Protein AF-A0A1V3K4S6-F1 (afdb_monomer)

Foldseek 3Di:
DPPPCPVVVVLCVQVVDPPQDPVNVVVSVVVVLVVLLVLLVVLLVQLVVLLVVLVVDDPVPDPDDPPDDHSVVSNVSSVVSNVVSVVSVVVSVVVVVVVVVVVVVVVPD

Mean predicted aligned error: 9.87 Å

Organism: NCBI:txid758

Sequence (109 aa):
MLKYNAIQCTLFEKVDRDDTSKESLETIRNESENLCESIEYGLFAIGKMMEDLGNLTDERKQNFSHNALDNATVRQLGGLICANAYLLNALRDSAGNAEFHLSNMKGGK

Radius of gyration: 20.58 Å; Cα contacts (8 Å, |Δi|>4): 62; chains: 1; bounding box: 48×34×56 Å

Secondary structure (DSSP, 8-state):
---TTHHHHHHHHHHS-TT--HHHHHHHHHHHHHHHHHHHHHHHHHHHHHHHHHHS--TTT----TTSPPHHHHHHHHHHHHHHHHHHHHHHHHHHHHHHHHHHHHS--

Nearest PDB structures (foldseek):
  7tap-assembly1_O  TM=7.110E-01  e=3.169E+00  Saccharomyces cerevisiae
  3zx6-assembly1_B  TM=5.520E-01  e=5.120E+00  Archaeoglobus fulgidus DSM 4304
  6s1k-assembly1_I  TM=3.818E-01  e=2.348E+00  Escherichia coli str. K-12 substr.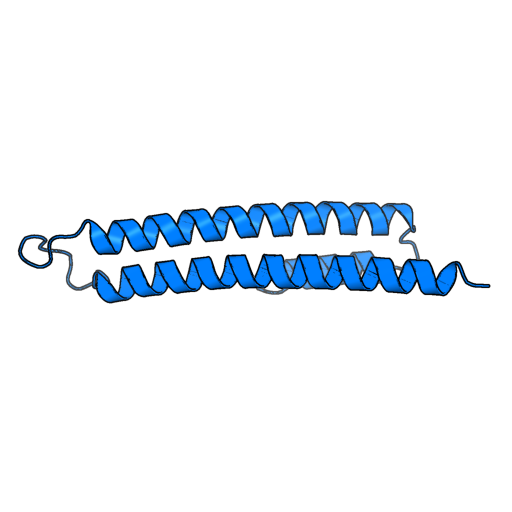 MG1655star

Structure (mmCIF, N/CA/C/O backbone):
data_AF-A0A1V3K4S6-F1
#
_entry.id   AF-A0A1V3K4S6-F1
#
loop_
_atom_site.group_PDB
_atom_site.id
_atom_site.type_symbol
_atom_site.label_atom_id
_atom_site.label_alt_id
_atom_site.label_comp_id
_atom_site.label_asym_id
_atom_site.label_entity_id
_atom_site.label_seq_id
_atom_site.pdbx_PDB_ins_code
_atom_site.Cartn_x
_atom_site.Cartn_y
_atom_site.Cartn_z
_atom_site.occupancy
_atom_site.B_iso_or_equiv
_atom_site.auth_seq_id
_atom_site.auth_comp_id
_atom_site.auth_asym_id
_atom_site.auth_atom_id
_atom_site.pdbx_PDB_model_num
ATOM 1 N N . MET A 1 1 ? -13.454 18.604 -8.716 1.00 44.09 1 MET A N 1
ATOM 2 C CA . MET A 1 1 ? -13.296 17.158 -8.459 1.00 44.09 1 MET A CA 1
ATOM 3 C C . MET A 1 1 ? -11.872 16.792 -8.840 1.00 44.09 1 MET A C 1
ATOM 5 O O . MET A 1 1 ? -11.506 17.041 -9.983 1.00 44.09 1 MET A O 1
ATOM 9 N N . LEU A 1 2 ? -11.043 16.33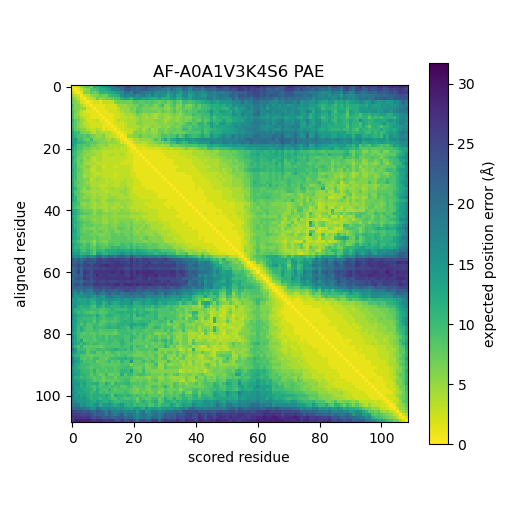1 -7.897 1.00 45.34 2 LEU A N 1
ATOM 10 C CA . LEU A 1 2 ? -9.699 15.842 -8.228 1.00 45.34 2 LEU A CA 1
ATOM 11 C C . LEU A 1 2 ? -9.861 14.686 -9.224 1.00 45.34 2 LEU A C 1
ATOM 13 O O . LEU A 1 2 ? -10.661 13.783 -8.988 1.00 45.34 2 LEU A O 1
ATOM 17 N N . LYS A 1 3 ? -9.166 14.734 -10.365 1.00 52.25 3 LYS A N 1
ATOM 18 C CA . LYS A 1 3 ? -9.089 13.583 -11.269 1.00 52.25 3 LYS A CA 1
ATOM 19 C C . LYS A 1 3 ? -8.298 12.513 -10.522 1.00 52.25 3 LYS A C 1
ATOM 21 O O . LYS A 1 3 ? -7.079 12.617 -10.435 1.00 52.25 3 LYS A O 1
ATOM 26 N N . TYR A 1 4 ? -8.993 11.533 -9.947 1.00 55.22 4 TYR A N 1
ATOM 27 C CA . TYR A 1 4 ? -8.406 10.448 -9.145 1.00 55.22 4 TYR A CA 1
ATOM 28 C C . TYR A 1 4 ? -7.292 9.678 -9.878 1.00 55.22 4 TYR A C 1
ATOM 30 O O . TYR A 1 4 ? -6.471 9.023 -9.253 1.00 55.22 4 TYR A O 1
ATOM 38 N N . ASN A 1 5 ? -7.228 9.818 -11.199 1.00 67.56 5 ASN A N 1
ATOM 39 C CA . ASN A 1 5 ? -6.260 9.225 -12.109 1.00 67.56 5 ASN A CA 1
ATOM 40 C C . ASN A 1 5 ? -5.243 10.221 -12.699 1.00 67.56 5 ASN A C 1
ATOM 42 O O . ASN A 1 5 ? -4.457 9.821 -13.545 1.00 67.56 5 ASN A O 1
ATOM 46 N N . ALA A 1 6 ? -5.208 11.497 -12.294 1.00 68.69 6 ALA A N 1
ATOM 47 C CA . ALA A 1 6 ? -4.279 12.477 -12.880 1.00 68.69 6 ALA A CA 1
ATOM 48 C C . ALA A 1 6 ? -2.809 12.073 -12.707 1.00 68.69 6 ALA A C 1
ATOM 50 O O . ALA A 1 6 ? -2.049 12.119 -13.666 1.00 68.69 6 ALA A O 1
ATOM 51 N N . ILE A 1 7 ? -2.435 11.616 -11.508 1.00 68.50 7 ILE A N 1
ATOM 52 C CA . ILE A 1 7 ? -1.079 11.128 -11.223 1.00 68.50 7 ILE A CA 1
ATOM 53 C C . ILE A 1 7 ? -0.766 9.903 -12.090 1.00 68.50 7 ILE A C 1
ATOM 55 O O . ILE A 1 7 ? 0.299 9.831 -12.691 1.00 68.50 7 ILE A O 1
ATOM 59 N N . GLN A 1 8 ? -1.722 8.979 -12.214 1.00 72.44 8 GLN A N 1
ATOM 60 C CA . GLN A 1 8 ? -1.583 7.781 -13.038 1.00 72.44 8 GLN A CA 1
ATOM 61 C C . GLN A 1 8 ? -1.406 8.124 -14.526 1.00 72.44 8 GLN A C 1
ATOM 63 O O . GLN A 1 8 ? -0.498 7.603 -15.164 1.00 72.44 8 GLN A O 1
ATOM 68 N N . CYS A 1 9 ? -2.231 9.021 -15.074 1.00 72.94 9 CYS A N 1
ATOM 69 C CA . CYS A 1 9 ? -2.126 9.469 -16.462 1.00 72.94 9 CYS A CA 1
ATOM 70 C C . CYS A 1 9 ? -0.781 10.152 -16.728 1.00 72.94 9 CYS A C 1
ATOM 72 O O . CYS A 1 9 ? -0.116 9.809 -17.696 1.00 72.94 9 CYS A O 1
ATOM 74 N N . THR A 1 10 ? -0.342 11.055 -15.847 1.00 76.06 10 THR A N 1
ATOM 75 C CA . THR A 1 10 ? 0.949 11.740 -15.999 1.00 76.06 10 THR A CA 1
ATOM 76 C C . THR A 1 10 ? 2.138 10.783 -15.878 1.00 76.06 10 THR A C 1
ATOM 78 O O . THR A 1 10 ? 3.126 10.953 -16.589 1.00 76.06 10 THR A O 1
ATOM 81 N N . LEU A 1 11 ? 2.061 9.768 -15.009 1.00 76.81 11 LEU A N 1
ATOM 82 C CA . LEU A 1 11 ? 3.099 8.739 -14.912 1.00 76.81 11 LEU A CA 1
ATOM 83 C C . LEU A 1 11 ? 3.158 7.882 -16.180 1.00 76.81 11 LEU A C 1
ATOM 85 O O . LEU A 1 11 ? 4.247 7.695 -16.713 1.00 76.81 11 LEU A O 1
ATOM 89 N N . PHE A 1 12 ? 2.016 7.427 -16.705 1.00 79.62 12 PHE A N 1
ATOM 90 C CA . PHE A 1 12 ? 1.987 6.657 -17.953 1.00 79.62 12 PHE A CA 1
ATOM 91 C C . PHE A 1 12 ? 2.476 7.468 -19.148 1.00 79.62 12 PHE A C 1
ATOM 93 O O . PHE A 1 12 ? 3.339 6.999 -19.876 1.00 79.62 12 PHE A O 1
ATOM 100 N N . GLU A 1 13 ? 2.039 8.720 -19.293 1.00 81.25 13 GLU A N 1
ATOM 101 C CA . GLU A 1 13 ? 2.537 9.619 -20.341 1.00 81.25 13 GLU A CA 1
ATOM 102 C C . GLU A 1 13 ? 4.059 9.807 -20.287 1.00 81.25 13 GLU A C 1
ATOM 104 O O . GLU A 1 13 ? 4.689 10.039 -21.313 1.00 81.25 13 GLU A O 1
ATOM 109 N N . LYS A 1 14 ? 4.667 9.732 -19.099 1.00 77.38 14 LYS A N 1
ATOM 110 C CA . LYS A 1 14 ? 6.114 9.899 -18.932 1.00 77.38 14 LYS A CA 1
ATOM 111 C C . LYS A 1 14 ? 6.889 8.593 -19.120 1.00 77.38 14 LYS A C 1
ATOM 113 O O . LYS A 1 14 ? 8.025 8.635 -19.579 1.00 77.38 14 LYS A O 1
ATOM 118 N N . VAL A 1 15 ? 6.293 7.452 -18.785 1.00 79.56 15 VAL A N 1
ATOM 119 C CA . VAL A 1 15 ? 6.897 6.124 -18.976 1.00 79.56 15 VAL A CA 1
ATOM 120 C C . VAL A 1 15 ? 6.794 5.663 -20.433 1.00 79.56 15 VAL A C 1
ATOM 122 O O . VAL A 1 15 ? 7.768 5.133 -20.955 1.0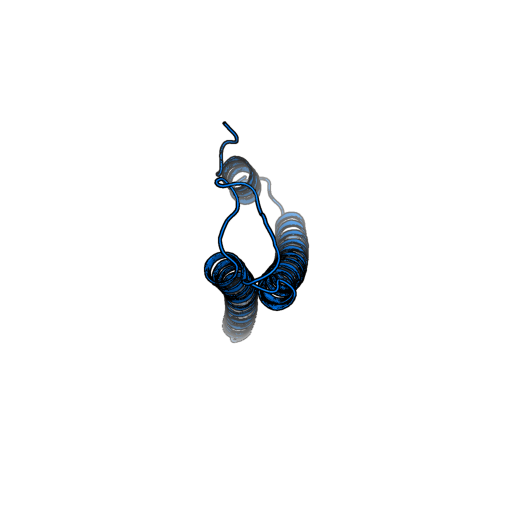0 79.56 15 VAL A O 1
ATOM 125 N N . ASP A 1 16 ? 5.671 5.928 -21.103 1.00 80.94 16 ASP A N 1
ATOM 126 C CA . ASP A 1 16 ? 5.380 5.467 -22.472 1.00 80.94 16 ASP A CA 1
ATOM 127 C C . ASP A 1 16 ? 5.973 6.370 -23.567 1.00 80.94 16 ASP A C 1
ATOM 129 O O . ASP A 1 16 ? 5.706 6.194 -24.755 1.00 80.94 16 ASP A O 1
ATOM 133 N N . ARG A 1 17 ? 6.762 7.373 -23.183 1.00 82.06 17 ARG A N 1
ATOM 134 C CA . ARG A 1 17 ? 7.397 8.291 -24.123 1.00 82.06 17 ARG A CA 1
ATOM 135 C C . ARG A 1 17 ? 8.615 7.653 -24.786 1.00 82.06 17 ARG A C 1
ATOM 137 O O . ARG A 1 17 ? 9.506 7.146 -24.109 1.00 82.06 17 ARG A O 1
ATOM 144 N N . ASP A 1 18 ? 8.684 7.765 -26.112 1.00 77.00 18 ASP A N 1
ATOM 145 C CA . ASP A 1 18 ? 9.774 7.212 -26.933 1.00 77.00 18 ASP A CA 1
ATOM 146 C C . ASP A 1 18 ? 11.169 7.758 -26.559 1.00 77.00 18 ASP A C 1
ATOM 148 O O . ASP A 1 18 ? 12.183 7.123 -26.848 1.00 77.00 18 ASP A O 1
ATOM 152 N N . ASP A 1 19 ? 11.240 8.932 -25.921 1.00 84.31 19 ASP A N 1
ATOM 153 C CA . ASP A 1 19 ? 12.479 9.573 -25.468 1.00 84.31 19 ASP A CA 1
ATOM 154 C C . ASP A 1 19 ? 12.860 9.254 -24.011 1.00 84.31 19 ASP A C 1
ATOM 156 O O . ASP A 1 19 ? 13.871 9.758 -23.512 1.00 84.31 19 ASP A O 1
ATOM 160 N N . THR A 1 20 ? 12.099 8.406 -23.316 1.00 84.25 20 THR A N 1
ATOM 161 C CA . THR A 1 20 ? 12.382 8.073 -21.919 1.00 84.25 20 THR A CA 1
ATOM 162 C C . THR A 1 20 ? 13.565 7.109 -21.816 1.00 84.25 20 THR A C 1
ATOM 164 O O . THR A 1 20 ? 13.521 5.955 -22.243 1.00 84.25 20 THR A O 1
ATOM 167 N N . SER A 1 21 ? 14.658 7.584 -21.214 1.00 88.12 21 SER A N 1
ATOM 168 C CA . SER A 1 21 ? 15.868 6.785 -21.027 1.00 88.12 21 SER A CA 1
ATOM 169 C C . SER A 1 21 ? 15.696 5.721 -19.940 1.00 88.12 21 SER A C 1
ATOM 171 O O . SER A 1 21 ? 14.907 5.875 -19.006 1.00 88.12 21 SER A O 1
ATOM 173 N N . LYS A 1 22 ? 16.515 4.664 -19.999 1.00 86.56 22 LYS A N 1
ATOM 174 C CA . LYS A 1 22 ? 16.586 3.643 -18.942 1.00 86.56 22 LYS A CA 1
ATOM 175 C C . LYS A 1 22 ? 16.836 4.257 -17.555 1.00 86.56 22 LYS A C 1
ATOM 177 O O . LYS A 1 22 ? 16.153 3.893 -16.609 1.00 86.56 22 LYS A O 1
ATOM 182 N N . GLU A 1 23 ? 17.765 5.205 -17.450 1.00 86.81 23 GLU A N 1
ATOM 183 C CA . GLU A 1 23 ? 18.079 5.916 -16.199 1.00 86.81 23 GLU A CA 1
ATOM 184 C C . GLU A 1 23 ? 16.876 6.722 -15.678 1.00 86.81 23 GLU A C 1
ATOM 186 O O . GLU A 1 23 ? 16.618 6.767 -14.475 1.00 86.81 23 GLU A O 1
ATOM 191 N N . SER A 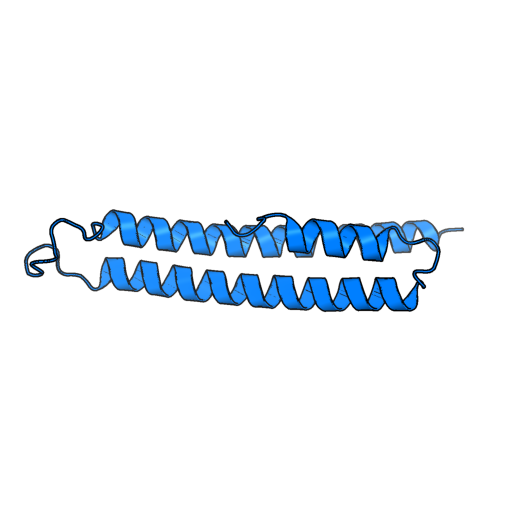1 24 ? 16.082 7.303 -16.584 1.00 82.19 24 SER A N 1
ATOM 192 C CA . SER A 1 24 ? 14.846 8.002 -16.217 1.00 82.19 24 SER A CA 1
ATOM 193 C C . SER A 1 24 ? 13.795 7.027 -15.685 1.00 82.19 24 SER A C 1
ATOM 195 O O . SER A 1 24 ? 13.144 7.323 -14.686 1.00 82.19 24 SER A O 1
ATOM 197 N N . LEU A 1 25 ? 13.655 5.848 -16.302 1.00 83.69 25 LEU A N 1
ATOM 198 C CA . LEU A 1 25 ? 12.758 4.791 -15.822 1.00 83.69 25 LEU A CA 1
ATOM 199 C C . LEU A 1 25 ? 13.194 4.235 -14.461 1.00 83.69 25 LEU A C 1
ATOM 201 O O . LEU A 1 25 ? 12.351 4.044 -13.590 1.00 83.69 25 LEU A O 1
ATOM 205 N N . GLU A 1 26 ? 14.495 4.015 -14.251 1.00 83.69 26 GLU A N 1
ATOM 206 C CA . GLU A 1 26 ? 15.045 3.586 -12.958 1.00 83.69 26 GLU A CA 1
ATOM 207 C C . GLU A 1 26 ? 14.798 4.639 -11.871 1.00 83.69 26 GLU A C 1
ATOM 209 O O . GLU A 1 26 ? 14.389 4.296 -10.763 1.00 83.69 26 GLU A O 1
ATOM 214 N N . THR A 1 27 ? 14.965 5.923 -12.199 1.00 83.19 27 THR A N 1
ATOM 215 C CA . THR A 1 27 ? 14.649 7.033 -11.287 1.00 83.19 27 THR A CA 1
ATOM 216 C C . THR A 1 27 ? 13.166 7.041 -10.916 1.00 83.19 27 THR A C 1
ATOM 218 O O . THR A 1 27 ? 12.832 7.058 -9.733 1.00 83.19 27 THR A O 1
ATOM 221 N N . ILE A 1 28 ? 12.273 6.954 -11.911 1.00 83.31 28 ILE A N 1
ATOM 222 C CA . ILE A 1 28 ? 10.818 6.906 -11.698 1.00 83.31 28 ILE A CA 1
ATOM 223 C C . ILE A 1 28 ? 10.435 5.704 -10.832 1.00 83.31 28 ILE A C 1
ATOM 225 O O . ILE A 1 28 ? 9.610 5.845 -9.928 1.00 83.31 28 ILE A O 1
ATOM 229 N N . ARG A 1 29 ? 11.032 4.532 -11.077 1.00 83.44 29 ARG A N 1
ATOM 230 C CA . ARG A 1 29 ? 10.805 3.337 -10.258 1.00 83.44 29 ARG A CA 1
ATOM 231 C C . ARG A 1 29 ? 11.216 3.582 -8.808 1.00 83.44 29 ARG A C 1
ATOM 233 O O . ARG A 1 29 ? 10.388 3.395 -7.924 1.00 83.44 29 ARG A O 1
ATOM 240 N N . ASN A 1 30 ? 12.444 4.040 -8.567 1.00 82.88 30 ASN A N 1
ATOM 241 C CA . ASN A 1 30 ? 12.957 4.254 -7.211 1.00 82.88 30 ASN A CA 1
ATOM 242 C C . ASN A 1 30 ? 12.126 5.305 -6.448 1.00 82.88 30 ASN A C 1
ATOM 244 O O . ASN A 1 30 ? 11.803 5.119 -5.276 1.00 82.88 30 ASN A O 1
ATOM 248 N N . GLU A 1 31 ? 11.739 6.406 -7.103 1.00 82.31 31 GLU A N 1
ATOM 249 C CA . GLU A 1 31 ? 10.845 7.406 -6.505 1.00 82.31 31 GLU A CA 1
ATOM 250 C C . GLU A 1 31 ? 9.461 6.824 -6.190 1.00 82.31 31 GLU A C 1
ATOM 252 O O . GLU A 1 31 ? 8.899 7.106 -5.130 1.00 82.31 31 GLU A O 1
ATOM 257 N N . SER A 1 32 ? 8.925 5.980 -7.077 1.00 82.44 32 SER A N 1
ATOM 258 C CA . SER A 1 32 ? 7.636 5.312 -6.870 1.00 82.44 32 SER A CA 1
ATOM 259 C C . SER A 1 32 ? 7.684 4.334 -5.694 1.00 82.44 32 SER A C 1
ATOM 261 O O . SER A 1 32 ? 6.764 4.322 -4.880 1.00 82.44 32 SER A O 1
ATOM 263 N N . GLU A 1 33 ? 8.762 3.562 -5.553 1.00 82.56 33 GLU A N 1
ATOM 264 C CA . GLU A 1 33 ? 8.968 2.648 -4.422 1.00 82.56 33 GLU A CA 1
ATOM 265 C C . GLU A 1 33 ? 9.045 3.402 -3.088 1.00 82.56 33 GLU A C 1
ATOM 267 O O . GLU A 1 33 ? 8.342 3.045 -2.139 1.00 82.56 33 GLU A O 1
ATOM 272 N N . ASN A 1 34 ? 9.817 4.493 -3.037 1.00 80.38 34 ASN A N 1
ATOM 273 C CA . ASN A 1 34 ? 9.921 5.352 -1.853 1.00 80.38 34 ASN A CA 1
ATOM 274 C C . ASN A 1 34 ? 8.572 5.990 -1.478 1.00 80.38 34 ASN A C 1
ATOM 276 O O . ASN A 1 34 ? 8.239 6.131 -0.295 1.00 80.38 34 ASN A O 1
ATOM 280 N N . LEU A 1 35 ? 7.775 6.382 -2.479 1.00 83.06 35 LEU A N 1
ATOM 281 C CA . LEU A 1 35 ? 6.435 6.919 -2.261 1.00 83.06 35 LEU A CA 1
ATOM 282 C C . LEU A 1 35 ? 5.486 5.846 -1.714 1.00 83.06 35 LEU A C 1
ATOM 284 O O . LEU A 1 35 ? 4.751 6.123 -0.766 1.00 83.06 35 LEU A O 1
ATOM 288 N N . CYS A 1 36 ? 5.511 4.632 -2.270 1.00 83.44 36 CYS A N 1
ATOM 289 C CA . CYS A 1 36 ? 4.719 3.508 -1.771 1.00 83.44 36 CYS A CA 1
ATOM 290 C C . CYS A 1 36 ? 5.046 3.193 -0.307 1.00 83.44 36 CYS A C 1
ATOM 292 O O . CYS A 1 36 ? 4.124 3.060 0.494 1.00 83.44 36 CYS A O 1
ATOM 294 N N . GLU A 1 37 ? 6.329 3.162 0.054 1.00 80.81 37 GLU A N 1
ATOM 295 C CA . GLU A 1 37 ? 6.771 2.974 1.440 1.00 80.81 37 GLU A CA 1
ATOM 296 C C . GLU A 1 37 ? 6.267 4.091 2.367 1.00 80.81 37 GLU A C 1
ATOM 298 O O . GLU A 1 37 ? 5.729 3.842 3.445 1.00 80.81 37 GLU A O 1
ATOM 303 N N . SER A 1 38 ? 6.374 5.346 1.927 1.00 81.62 38 SER A N 1
ATOM 304 C CA . SER A 1 38 ? 5.893 6.494 2.705 1.00 81.62 38 SER A CA 1
ATOM 305 C C . SER A 1 38 ? 4.374 6.448 2.925 1.00 81.62 38 SER A C 1
ATOM 307 O O . SER A 1 38 ? 3.888 6.777 4.010 1.00 81.62 38 SER A O 1
ATOM 309 N N . ILE A 1 39 ? 3.614 6.024 1.908 1.00 82.00 39 ILE A N 1
ATOM 310 C CA . ILE A 1 39 ? 2.158 5.845 1.991 1.00 82.00 39 ILE A CA 1
ATOM 311 C C . ILE A 1 39 ? 1.811 4.699 2.941 1.00 82.00 39 ILE A C 1
ATOM 313 O O . ILE A 1 39 ? 0.910 4.857 3.762 1.00 82.00 39 ILE A O 1
ATOM 317 N N . GLU A 1 40 ? 2.520 3.574 2.863 1.00 81.44 40 GLU A N 1
ATOM 318 C CA . GLU A 1 40 ? 2.341 2.438 3.767 1.00 81.44 40 GLU A CA 1
ATOM 319 C C . GLU A 1 40 ? 2.495 2.864 5.233 1.00 81.44 40 GLU A C 1
ATOM 321 O O . GLU A 1 40 ? 1.572 2.662 6.028 1.00 81.44 40 GLU A O 1
ATOM 326 N N . TYR A 1 41 ? 3.608 3.518 5.584 1.00 79.88 41 TYR A N 1
ATOM 327 C CA . TYR A 1 41 ? 3.829 3.995 6.951 1.00 79.88 41 TYR A CA 1
ATOM 328 C C . TYR A 1 41 ? 2.750 4.984 7.399 1.00 79.88 41 TYR A C 1
ATOM 330 O O . TYR A 1 41 ? 2.253 4.894 8.525 1.00 79.88 41 TYR A O 1
ATOM 338 N N . GLY A 1 42 ? 2.361 5.913 6.520 1.00 81.25 42 GLY A N 1
ATOM 339 C CA . GLY A 1 42 ? 1.305 6.883 6.803 1.00 81.25 42 GLY A CA 1
ATOM 340 C C . GLY A 1 42 ? -0.044 6.216 7.075 1.00 81.25 42 GLY A C 1
ATOM 341 O O . GLY A 1 42 ? -0.716 6.556 8.049 1.00 81.25 42 GLY A O 1
ATOM 342 N N . LEU A 1 43 ? -0.425 5.232 6.258 1.00 83.88 43 LEU A N 1
ATOM 343 C CA . LEU A 1 43 ? -1.650 4.458 6.447 1.00 83.88 43 LEU A CA 1
ATOM 344 C C . LEU A 1 43 ? -1.601 3.667 7.754 1.00 83.88 43 LEU A C 1
ATOM 346 O O . LEU A 1 43 ? -2.545 3.737 8.534 1.00 83.88 43 LEU A O 1
ATOM 350 N N . PHE A 1 44 ? -0.499 2.980 8.049 1.00 82.44 44 PHE A N 1
ATOM 351 C CA . PHE A 1 44 ? -0.373 2.235 9.300 1.00 82.44 44 PHE A CA 1
ATOM 352 C C . PHE A 1 44 ? -0.516 3.148 10.529 1.00 82.44 44 PHE A C 1
ATOM 354 O O . PHE A 1 44 ? -1.277 2.845 11.450 1.00 82.44 44 PHE A O 1
ATOM 361 N N . ALA A 1 45 ? 0.145 4.310 10.521 1.00 84.56 45 ALA A N 1
ATOM 362 C CA . ALA A 1 45 ? 0.045 5.286 11.601 1.00 84.56 45 ALA A CA 1
ATOM 363 C C . ALA A 1 45 ? -1.384 5.834 11.762 1.00 84.56 45 ALA A C 1
ATOM 365 O O . ALA A 1 45 ? -1.901 5.883 12.878 1.00 84.56 45 ALA A O 1
ATOM 366 N N . ILE A 1 46 ? -2.048 6.213 10.662 1.00 87.06 46 ILE A N 1
ATOM 367 C CA . ILE A 1 46 ? -3.438 6.698 10.690 1.00 87.06 46 ILE A CA 1
ATOM 368 C C . ILE A 1 46 ? -4.381 5.607 11.187 1.00 87.06 46 ILE A C 1
ATOM 370 O O . ILE A 1 46 ? -5.219 5.869 12.049 1.00 87.06 46 ILE A O 1
ATOM 374 N N . GLY A 1 47 ? -4.230 4.386 10.677 1.00 82.06 47 GLY A N 1
ATOM 375 C CA . GLY A 1 47 ? -5.047 3.252 11.078 1.00 82.06 47 GLY A CA 1
ATOM 376 C C . GLY A 1 47 ? -4.929 2.975 12.574 1.00 82.06 47 GLY A C 1
ATOM 377 O O . GLY A 1 47 ? -5.947 2.832 13.252 1.00 82.06 47 GLY A O 1
ATOM 378 N N . LYS A 1 48 ? -3.707 3.028 13.118 1.00 80.44 48 LYS A N 1
ATOM 379 C CA . LYS A 1 48 ? -3.470 2.869 14.554 1.00 80.44 48 LYS A CA 1
ATOM 380 C C . LYS A 1 48 ? -4.070 4.005 15.382 1.00 80.44 48 LYS A C 1
ATOM 382 O O . LYS A 1 48 ? -4.748 3.736 16.366 1.00 80.44 48 LYS A O 1
ATOM 387 N N . MET A 1 49 ? -3.903 5.258 14.953 1.00 85.56 49 MET A N 1
ATOM 388 C CA . MET A 1 49 ? -4.516 6.409 15.628 1.00 85.56 49 MET A CA 1
ATOM 389 C C . MET A 1 49 ? -6.046 6.313 15.659 1.00 85.56 49 MET A C 1
ATOM 391 O O . MET A 1 49 ? -6.659 6.638 16.673 1.00 85.56 49 MET A O 1
ATOM 395 N N . MET A 1 50 ? -6.671 5.858 14.569 1.00 81.44 50 MET A N 1
ATOM 396 C CA . MET A 1 50 ? -8.120 5.646 14.524 1.00 81.44 50 MET A CA 1
ATOM 397 C C . MET A 1 50 ? -8.555 4.478 15.413 1.00 81.44 50 MET A C 1
ATOM 399 O O . MET A 1 50 ? -9.549 4.595 16.125 1.00 81.44 50 MET A O 1
ATOM 403 N N . GLU A 1 51 ? -7.808 3.374 15.431 1.00 75.88 51 GLU A N 1
ATOM 404 C CA . GLU A 1 51 ? -8.072 2.258 16.345 1.00 75.88 51 GLU A CA 1
ATOM 405 C C . GLU A 1 51 ? -8.007 2.706 17.813 1.00 75.88 51 GLU A C 1
ATOM 407 O O . GLU A 1 51 ? -8.934 2.449 18.584 1.00 75.88 51 GLU A O 1
ATOM 412 N N . ASP A 1 52 ? -6.951 3.428 18.186 1.00 80.75 52 ASP A N 1
ATOM 413 C CA . ASP A 1 52 ? -6.753 3.939 19.541 1.00 80.75 52 ASP A CA 1
ATOM 414 C C . ASP A 1 52 ? -7.841 4.959 19.916 1.00 80.75 52 ASP A C 1
ATOM 416 O O . ASP A 1 52 ? -8.381 4.902 21.021 1.00 80.75 52 ASP A O 1
ATOM 420 N N . LEU A 1 53 ? -8.251 5.830 18.986 1.00 81.38 53 LEU A N 1
ATOM 421 C CA . LEU A 1 53 ? -9.376 6.749 19.184 1.00 81.38 53 LEU A CA 1
ATOM 422 C C . LEU A 1 53 ? -10.694 6.003 19.456 1.00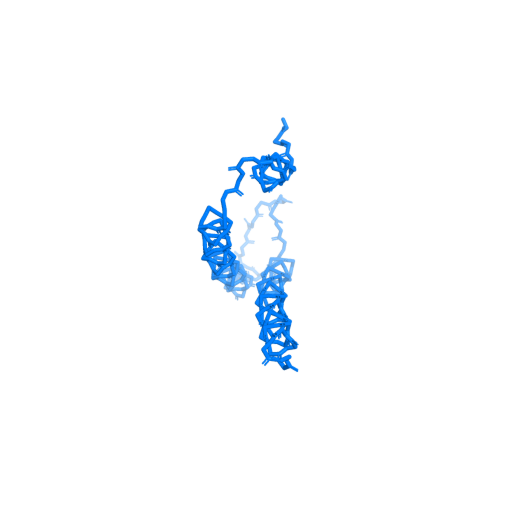 81.38 53 LEU A C 1
ATOM 424 O O . LEU A 1 53 ? -11.449 6.394 20.347 1.00 81.38 53 LEU A O 1
ATOM 428 N N . GLY A 1 54 ? -10.959 4.911 18.734 1.00 71.19 54 GLY A N 1
ATOM 429 C CA . GLY A 1 54 ? -12.120 4.050 18.979 1.00 71.19 54 GLY A CA 1
ATOM 430 C C . GLY A 1 54 ? -12.064 3.308 20.322 1.00 71.19 54 GLY A C 1
ATOM 431 O O . GLY A 1 54 ? -13.102 2.940 20.859 1.00 71.19 54 GLY A O 1
ATOM 432 N N . ASN A 1 55 ? -10.874 3.105 20.895 1.00 70.06 55 ASN A N 1
ATOM 433 C CA . ASN A 1 55 ? -10.698 2.425 22.184 1.00 70.06 55 ASN A CA 1
ATOM 434 C C . ASN A 1 55 ? -10.689 3.383 23.393 1.00 70.06 55 ASN A C 1
ATOM 436 O O . ASN A 1 55 ? -11.023 2.972 24.503 1.00 70.06 55 ASN A O 1
ATOM 440 N N . LEU A 1 56 ? -10.295 4.649 23.207 1.00 69.75 56 LEU A N 1
ATOM 441 C CA . LEU A 1 56 ? -10.177 5.659 24.275 1.00 69.75 56 LEU A CA 1
ATOM 442 C C . LEU A 1 56 ? -11.514 6.302 24.684 1.00 69.75 56 LEU A C 1
ATOM 444 O O . LEU A 1 56 ? -11.570 7.110 25.614 1.00 69.75 56 LEU A O 1
ATOM 448 N N . THR A 1 57 ? -12.592 5.976 23.987 1.00 62.06 57 THR A N 1
ATOM 449 C CA . THR A 1 57 ? -13.878 6.661 24.072 1.00 62.06 57 THR A CA 1
ATOM 450 C C . THR A 1 57 ? -14.860 5.843 24.929 1.00 62.06 57 THR A C 1
ATOM 452 O O . THR A 1 57 ? -15.411 4.831 24.508 1.00 62.06 57 THR A O 1
ATOM 455 N N . ASP A 1 58 ? -15.066 6.273 26.183 1.00 60.31 58 ASP A N 1
ATOM 456 C CA . ASP A 1 58 ? -16.048 5.690 27.118 1.00 60.31 58 ASP A CA 1
ATOM 457 C C . ASP A 1 58 ? -17.474 5.925 26.581 1.00 60.31 58 ASP A C 1
ATOM 459 O O . ASP A 1 58 ? -18.009 7.036 26.678 1.00 60.31 58 ASP A O 1
ATOM 463 N N . GLU A 1 59 ? -18.085 4.875 26.015 1.00 58.09 59 GLU A N 1
ATOM 464 C CA . GLU A 1 59 ? -19.425 4.878 25.393 1.00 58.09 59 GLU A CA 1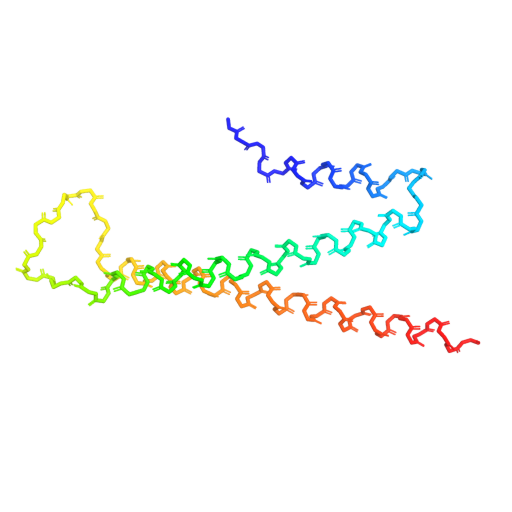
ATOM 465 C C . GLU A 1 59 ? -20.523 5.452 26.304 1.00 58.09 59 GLU A C 1
ATOM 467 O O . GLU A 1 59 ? -21.567 5.891 25.826 1.00 58.09 59 GLU A O 1
ATOM 472 N N . ARG A 1 60 ? -20.306 5.478 27.627 1.00 58.06 60 ARG A N 1
ATOM 473 C CA . ARG A 1 60 ? -21.291 5.963 28.605 1.00 58.06 60 ARG A CA 1
ATOM 474 C C . ARG A 1 60 ? -21.162 7.450 28.940 1.00 58.06 60 ARG A C 1
ATOM 476 O O . ARG A 1 60 ? -22.048 7.976 29.611 1.00 58.06 60 ARG A O 1
ATOM 483 N N . LYS A 1 61 ? -20.069 8.121 28.554 1.00 55.09 61 LYS A N 1
ATOM 484 C CA . LYS A 1 61 ? -19.736 9.476 29.048 1.00 55.09 61 LYS A CA 1
ATOM 485 C C . LYS A 1 61 ? -19.568 10.547 27.983 1.00 55.09 61 LYS A C 1
ATOM 487 O O . LYS A 1 61 ? -19.494 11.721 28.343 1.00 55.09 61 LYS A O 1
ATOM 492 N N . GLN A 1 62 ? -19.491 10.194 26.705 1.00 56.25 62 GLN A N 1
ATOM 493 C CA . GLN A 1 62 ? -19.234 11.186 25.666 1.00 56.25 62 GLN A CA 1
ATOM 494 C C . GLN A 1 62 ? -20.501 11.512 24.874 1.00 56.25 62 GLN A C 1
ATOM 496 O O . GLN A 1 62 ? -20.968 10.737 24.048 1.00 56.25 62 GLN A O 1
ATOM 501 N N . ASN A 1 63 ? -21.041 12.708 25.137 1.00 56.62 63 ASN A N 1
ATOM 502 C CA . ASN A 1 63 ? -22.059 13.370 24.318 1.00 56.62 63 ASN A CA 1
ATOM 503 C C . ASN A 1 63 ? -21.417 13.863 23.015 1.00 56.62 63 ASN A C 1
ATOM 505 O O . ASN A 1 63 ? -21.207 15.062 22.814 1.00 56.62 63 ASN A O 1
ATOM 509 N N . PHE A 1 64 ? -21.050 12.937 22.137 1.00 59.31 64 PHE A N 1
ATOM 510 C CA . PHE A 1 64 ? -20.667 13.320 20.791 1.00 59.31 64 PHE A CA 1
ATOM 511 C C . PHE A 1 64 ? -21.872 13.881 20.031 1.00 59.31 64 PHE A C 1
ATOM 513 O O . PHE A 1 64 ? -23.028 13.557 20.305 1.00 59.31 64 PHE A O 1
ATOM 520 N N . SER A 1 65 ? -21.589 14.757 19.067 1.00 59.53 65 SER A N 1
ATOM 521 C CA . SER A 1 65 ? -22.571 15.191 18.075 1.00 59.53 65 SER A CA 1
ATOM 522 C C . SER A 1 65 ? -23.268 13.973 17.455 1.00 59.53 65 SER A C 1
ATOM 524 O O . SER A 1 65 ? -22.617 12.969 17.185 1.00 59.53 65 SER A O 1
ATOM 526 N N . HIS A 1 66 ? -24.559 14.085 17.137 1.00 63.03 66 HIS A N 1
ATOM 527 C CA . HIS A 1 66 ? -25.321 13.076 16.383 1.00 63.03 66 HIS A CA 1
ATOM 528 C C . HIS A 1 66 ? -24.741 12.792 14.983 1.00 63.03 66 HIS A C 1
ATOM 530 O O . HIS A 1 66 ? -25.164 11.851 14.322 1.00 63.03 66 HIS A O 1
ATOM 536 N N . ASN A 1 67 ? -23.766 13.596 14.544 1.00 65.81 67 ASN A N 1
ATOM 537 C CA . ASN A 1 67 ? -23.032 13.423 13.293 1.00 65.81 67 ASN A CA 1
ATOM 538 C C . ASN A 1 67 ? -21.681 12.699 13.467 1.00 65.81 67 ASN A C 1
ATOM 540 O O . ASN A 1 67 ? -20.964 12.528 12.483 1.00 65.81 67 ASN A O 1
ATOM 544 N N . ALA A 1 68 ? -21.281 12.338 14.691 1.00 68.19 68 ALA A N 1
ATOM 545 C CA . ALA A 1 68 ? -20.044 11.599 14.934 1.00 68.19 68 ALA A CA 1
ATOM 546 C C . ALA A 1 68 ? -20.238 10.102 14.655 1.00 68.19 68 ALA A C 1
ATOM 548 O O . ALA A 1 68 ? -21.285 9.536 14.967 1.00 68.19 68 ALA A O 1
ATOM 549 N N . LEU A 1 69 ? -19.213 9.464 14.085 1.00 74.44 69 LEU A N 1
ATOM 550 C CA . LEU A 1 69 ? -19.175 8.010 13.936 1.00 74.44 69 LEU A CA 1
ATOM 551 C C . LEU A 1 69 ? -19.042 7.350 15.310 1.00 74.44 69 LEU A C 1
ATOM 553 O O . LEU A 1 69 ? -18.334 7.864 16.176 1.00 74.44 69 LEU A O 1
ATOM 557 N N . ASP A 1 70 ? -19.696 6.203 15.491 1.00 78.81 70 ASP A N 1
ATOM 558 C CA . ASP A 1 70 ? -19.548 5.418 16.711 1.00 78.81 70 ASP A CA 1
ATOM 559 C C . ASP A 1 70 ? -18.149 4.787 16.811 1.00 78.81 70 ASP A C 1
ATOM 561 O O . ASP A 1 70 ? -17.436 4.589 15.821 1.00 78.81 70 ASP A O 1
ATOM 565 N N . ASN A 1 71 ? -17.764 4.443 18.035 1.00 74.88 71 ASN A N 1
ATOM 566 C CA . ASN A 1 71 ? -16.425 3.965 18.362 1.00 74.88 71 ASN A CA 1
ATOM 567 C C . ASN A 1 71 ? -16.070 2.646 17.661 1.00 74.88 71 ASN A C 1
ATOM 569 O O . ASN A 1 71 ? -14.922 2.449 17.253 1.00 74.88 71 ASN A O 1
ATOM 573 N N . ALA A 1 72 ? -17.048 1.752 17.473 1.00 78.38 72 ALA A N 1
ATOM 574 C CA . ALA A 1 72 ? -16.831 0.495 16.768 1.00 78.38 72 ALA A CA 1
ATOM 575 C C . ALA A 1 72 ? -16.548 0.749 15.281 1.00 78.38 72 ALA A C 1
ATOM 577 O O . ALA A 1 72 ? -15.615 0.158 14.731 1.00 78.38 72 ALA A O 1
ATOM 578 N N . THR A 1 73 ? -17.282 1.674 14.661 1.00 81.62 73 THR A N 1
ATOM 579 C CA . THR A 1 73 ? -17.052 2.123 13.284 1.00 81.62 73 THR A CA 1
ATOM 580 C C . THR A 1 73 ? -15.679 2.785 13.134 1.00 81.62 73 THR A C 1
ATOM 582 O O . THR A 1 73 ? -14.936 2.454 12.210 1.00 81.62 73 THR A O 1
ATOM 585 N N . VAL A 1 74 ? -15.281 3.663 14.062 1.00 81.19 74 VAL A N 1
ATOM 586 C CA . VAL A 1 74 ? -13.951 4.306 14.046 1.00 81.19 74 VAL A CA 1
ATOM 587 C C . VAL A 1 74 ? -12.826 3.268 14.169 1.00 81.19 74 VAL A C 1
ATOM 589 O O . VAL A 1 74 ? -11.857 3.318 13.407 1.00 81.19 74 VAL A O 1
ATOM 592 N N . ARG A 1 75 ? -12.983 2.265 15.044 1.00 76.19 75 ARG A N 1
ATOM 593 C CA . ARG A 1 75 ? -12.024 1.160 15.189 1.00 76.19 75 ARG A CA 1
ATOM 594 C C . ARG A 1 75 ? -11.921 0.306 13.923 1.00 76.19 75 ARG A C 1
ATOM 596 O O . ARG A 1 75 ? -10.822 -0.052 13.505 1.00 76.19 75 ARG A O 1
ATOM 603 N N . GLN A 1 76 ? -13.056 -0.016 13.302 1.00 79.38 76 GLN A N 1
ATOM 604 C CA . GLN A 1 76 ? -13.095 -0.769 12.045 1.00 79.38 76 GLN A CA 1
ATOM 605 C C . GLN A 1 76 ? -12.416 -0.006 10.903 1.00 79.38 76 GLN A C 1
ATOM 607 O O . GLN A 1 76 ? -11.648 -0.605 10.153 1.00 79.38 76 GLN A O 1
ATOM 612 N N . LEU A 1 77 ? -12.639 1.309 10.802 1.00 82.81 77 LEU A N 1
ATOM 613 C CA . LEU A 1 77 ? -11.933 2.160 9.843 1.00 82.81 77 LEU A CA 1
ATOM 614 C C . LEU A 1 77 ? -10.420 2.123 10.076 1.00 82.81 77 LEU A C 1
ATOM 616 O O . LEU A 1 77 ? -9.672 1.939 9.119 1.00 82.81 77 LEU A O 1
ATOM 620 N N . GLY A 1 78 ? -9.971 2.206 11.332 1.00 77.06 78 GLY A N 1
ATOM 621 C CA . GLY A 1 78 ? -8.556 2.052 11.674 1.00 77.06 78 GLY A CA 1
ATOM 622 C C . GLY A 1 78 ? -7.963 0.727 11.184 1.00 77.06 78 GLY A C 1
ATOM 623 O O . GLY A 1 78 ? -6.944 0.713 10.492 1.00 77.06 78 GLY A O 1
ATOM 624 N N . GLY A 1 79 ? -8.660 -0.384 11.442 1.00 78.81 79 GLY A N 1
ATOM 625 C CA . GLY A 1 79 ? -8.265 -1.711 10.963 1.00 78.81 79 GLY A CA 1
ATOM 626 C C . GLY A 1 79 ? -8.198 -1.824 9.434 1.00 78.81 79 GLY A C 1
ATOM 627 O O . GLY A 1 79 ? -7.246 -2.396 8.905 1.00 78.81 79 GLY A O 1
ATOM 628 N N . LEU A 1 80 ? -9.164 -1.245 8.712 1.00 84.00 80 LEU A N 1
ATOM 629 C CA . LEU A 1 80 ? -9.181 -1.232 7.243 1.00 84.00 80 LEU A CA 1
ATOM 630 C C . LEU A 1 80 ? -8.013 -0.431 6.653 1.00 84.00 80 LEU A C 1
ATOM 632 O O . LEU A 1 80 ? -7.412 -0.850 5.665 1.00 84.00 80 LEU A O 1
ATOM 636 N N . ILE A 1 81 ? -7.661 0.702 7.262 1.00 84.81 81 ILE A N 1
ATOM 637 C CA . ILE A 1 81 ? -6.522 1.513 6.821 1.00 84.81 81 ILE A CA 1
ATOM 638 C C . ILE A 1 81 ? -5.208 0.741 7.033 1.00 84.81 81 ILE A C 1
ATOM 640 O O . ILE A 1 81 ? -4.387 0.683 6.117 1.00 84.81 81 ILE A O 1
ATOM 644 N N . CYS A 1 82 ? -5.035 0.073 8.179 1.00 76.62 82 CYS A N 1
ATOM 645 C CA . CYS A 1 82 ? -3.885 -0.808 8.410 1.00 76.62 82 CYS A CA 1
ATOM 646 C C . CYS A 1 82 ? -3.828 -1.966 7.401 1.00 76.62 82 CYS A C 1
ATOM 648 O O . CYS A 1 82 ? -2.758 -2.283 6.887 1.00 76.62 82 CYS A O 1
ATOM 650 N N . ALA A 1 83 ? -4.968 -2.585 7.073 1.00 79.19 83 ALA A N 1
ATOM 651 C CA . ALA A 1 83 ? -5.030 -3.653 6.075 1.00 79.19 83 ALA A CA 1
ATOM 652 C C . ALA A 1 83 ? -4.575 -3.178 4.684 1.00 79.19 83 ALA A C 1
ATOM 654 O O . ALA A 1 83 ? -3.860 -3.902 3.991 1.00 79.19 83 ALA A O 1
ATOM 655 N N . ASN A 1 84 ? -4.921 -1.946 4.298 1.00 80.38 84 ASN A N 1
ATOM 656 C CA . ASN A 1 84 ? -4.436 -1.350 3.053 1.00 80.38 84 ASN A CA 1
ATOM 657 C C . ASN A 1 84 ? -2.916 -1.128 3.067 1.00 80.38 84 ASN A C 1
ATOM 659 O O . ASN A 1 84 ? -2.276 -1.347 2.042 1.00 80.38 84 ASN A O 1
ATOM 663 N N . ALA A 1 85 ? -2.331 -0.747 4.209 1.00 78.62 85 ALA A N 1
ATOM 664 C CA . ALA A 1 85 ? -0.876 -0.654 4.351 1.00 78.62 85 ALA A CA 1
ATOM 665 C C . ALA A 1 85 ? -0.207 -2.023 4.124 1.00 78.62 85 ALA A C 1
ATOM 667 O O . ALA A 1 85 ? 0.673 -2.151 3.276 1.00 78.62 85 ALA A O 1
ATOM 668 N N . TYR A 1 86 ? -0.699 -3.075 4.788 1.00 77.50 86 TYR A N 1
ATOM 669 C CA . TYR A 1 86 ? -0.180 -4.434 4.597 1.00 77.50 86 TYR A CA 1
ATOM 670 C C . TYR A 1 86 ? -0.302 -4.925 3.150 1.00 77.50 86 TYR A C 1
ATOM 672 O O . TYR A 1 86 ? 0.618 -5.564 2.639 1.00 77.50 86 TYR A O 1
ATOM 680 N N . LEU A 1 87 ? -1.418 -4.623 2.479 1.00 80.56 87 LEU A N 1
ATOM 681 C CA . LEU A 1 87 ? -1.609 -4.968 1.071 1.00 80.56 87 LEU A CA 1
ATOM 682 C C . LEU A 1 87 ? -0.585 -4.260 0.173 1.00 80.56 87 LEU A C 1
ATOM 684 O O . LEU A 1 87 ? -0.024 -4.897 -0.716 1.00 80.56 87 LEU A O 1
ATOM 688 N N . LEU A 1 88 ? -0.320 -2.970 0.408 1.00 85.12 88 LEU A N 1
ATOM 689 C CA . LEU A 1 88 ? 0.693 -2.222 -0.341 1.00 85.12 88 LEU A CA 1
ATOM 690 C C . LEU A 1 88 ? 2.088 -2.828 -0.166 1.00 85.12 88 LEU A C 1
ATOM 692 O O . LEU A 1 88 ? 2.773 -3.038 -1.168 1.00 85.12 88 LEU A O 1
ATOM 696 N N . ASN A 1 89 ? 2.475 -3.188 1.062 1.00 78.62 89 ASN A N 1
ATOM 697 C CA . ASN A 1 89 ? 3.761 -3.845 1.295 1.00 78.62 89 ASN A CA 1
ATOM 698 C C . ASN A 1 89 ? 3.856 -5.190 0.564 1.00 78.62 89 ASN A C 1
ATOM 700 O O . ASN A 1 89 ? 4.836 -5.459 -0.123 1.00 78.62 89 ASN A O 1
ATOM 704 N N . ALA A 1 90 ? 2.811 -6.020 0.648 1.00 78.62 90 ALA A N 1
ATOM 705 C CA . ALA A 1 90 ? 2.788 -7.320 -0.022 1.00 78.62 90 ALA A CA 1
ATOM 706 C C . ALA A 1 90 ? 2.910 -7.194 -1.553 1.00 78.62 90 ALA A C 1
ATOM 708 O O . ALA A 1 90 ? 3.577 -8.006 -2.197 1.00 78.62 90 ALA A O 1
ATOM 709 N N . LEU A 1 91 ? 2.290 -6.167 -2.145 1.00 81.75 91 LEU A N 1
ATOM 710 C CA . LEU A 1 91 ? 2.430 -5.868 -3.571 1.00 81.75 91 LEU A CA 1
ATOM 711 C C . LEU A 1 91 ? 3.857 -5.422 -3.921 1.00 81.75 91 LEU A C 1
ATOM 713 O O . LEU A 1 91 ? 4.389 -5.877 -4.935 1.00 81.75 91 LEU A O 1
ATOM 717 N N . ARG A 1 92 ? 4.490 -4.593 -3.079 1.00 83.88 92 ARG A N 1
ATOM 718 C CA . ARG A 1 92 ? 5.895 -4.179 -3.238 1.00 83.88 92 ARG A CA 1
ATOM 719 C C . ARG A 1 92 ? 6.841 -5.381 -3.184 1.00 83.88 92 ARG A C 1
ATOM 721 O O . ARG A 1 92 ? 7.635 -5.566 -4.104 1.00 83.88 92 ARG A O 1
ATOM 728 N N . ASP A 1 93 ? 6.697 -6.240 -2.177 1.00 81.00 93 ASP A N 1
ATOM 729 C CA . ASP A 1 93 ? 7.511 -7.453 -2.017 1.00 81.00 93 ASP A CA 1
ATOM 730 C C . ASP A 1 93 ? 7.342 -8.404 -3.212 1.00 81.00 93 ASP A C 1
ATOM 732 O O . ASP A 1 93 ? 8.311 -8.953 -3.745 1.00 81.00 93 ASP A O 1
ATOM 736 N N . SER A 1 94 ? 6.103 -8.574 -3.686 1.00 80.50 94 SER A N 1
ATOM 737 C CA . SER A 1 94 ? 5.817 -9.387 -4.868 1.00 80.50 94 SER A CA 1
ATOM 738 C C . SER A 1 94 ? 6.445 -8.810 -6.141 1.00 80.50 94 SER A C 1
ATOM 740 O O . SER A 1 94 ? 6.928 -9.581 -6.973 1.00 80.50 94 SER A O 1
ATOM 742 N N . ALA A 1 95 ? 6.437 -7.485 -6.316 1.00 81.88 95 ALA A N 1
ATOM 743 C CA . ALA A 1 95 ? 7.052 -6.824 -7.465 1.00 81.88 95 ALA A CA 1
ATOM 744 C C . ALA A 1 95 ? 8.581 -6.980 -7.452 1.00 81.88 95 ALA A C 1
ATOM 746 O O . ALA A 1 95 ? 9.160 -7.380 -8.464 1.00 81.88 95 ALA A O 1
ATOM 747 N N . GLY A 1 96 ? 9.217 -6.775 -6.293 1.00 81.75 96 GLY A N 1
ATOM 748 C CA . GLY A 1 96 ? 10.656 -6.994 -6.120 1.00 81.75 96 GLY A CA 1
ATOM 749 C C . GLY A 1 96 ? 11.070 -8.442 -6.409 1.00 81.75 96 GLY A C 1
ATOM 750 O O . GLY A 1 96 ? 12.029 -8.685 -7.145 1.00 81.75 96 GLY A O 1
ATOM 751 N N . ASN A 1 97 ? 10.299 -9.423 -5.922 1.00 78.81 97 ASN A N 1
ATOM 752 C CA . ASN A 1 97 ? 10.533 -10.839 -6.226 1.00 78.81 97 ASN A CA 1
ATOM 753 C C . ASN A 1 97 ? 10.409 -11.141 -7.729 1.00 78.81 97 ASN A C 1
ATOM 755 O O . ASN A 1 97 ? 11.234 -11.870 -8.288 1.00 78.81 97 ASN A O 1
ATOM 759 N N . ALA A 1 98 ? 9.405 -10.575 -8.405 1.00 79.19 98 ALA A N 1
ATOM 760 C CA . ALA A 1 98 ? 9.245 -10.736 -9.848 1.00 79.19 98 ALA A CA 1
ATOM 761 C C . ALA A 1 98 ? 10.438 -10.148 -10.622 1.00 79.19 98 ALA A C 1
ATOM 763 O O . ALA A 1 98 ? 10.951 -10.797 -11.538 1.00 79.19 98 ALA A O 1
ATOM 764 N N . GLU A 1 99 ? 10.926 -8.966 -10.234 1.00 84.75 99 GLU A N 1
ATOM 765 C CA . GLU A 1 99 ? 12.104 -8.353 -10.852 1.00 84.75 99 GLU A CA 1
ATOM 766 C C . GLU A 1 99 ? 13.370 -9.205 -10.662 1.00 84.75 99 GLU A C 1
ATOM 768 O O . GLU A 1 99 ? 14.122 -9.418 -11.622 1.00 84.75 99 GLU A O 1
ATOM 773 N N . PHE A 1 100 ? 13.582 -9.756 -9.463 1.00 80.00 100 PHE A N 1
ATOM 774 C CA . PHE A 1 100 ? 14.697 -10.664 -9.185 1.00 80.00 100 PHE A CA 1
ATOM 775 C C . PHE A 1 100 ? 14.671 -11.893 -10.106 1.00 80.00 100 PHE A C 1
ATOM 777 O O . PHE A 1 100 ? 15.674 -12.226 -10.747 1.00 80.00 100 PHE A O 1
ATOM 784 N N . HIS A 1 101 ? 13.513 -12.547 -10.237 1.00 79.88 101 HIS A N 1
ATOM 785 C CA . HIS A 1 101 ? 13.365 -13.704 -11.120 1.00 79.88 101 HIS A CA 1
ATOM 786 C C . HIS A 1 101 ? 13.565 -13.345 -12.601 1.00 79.88 101 HIS A C 1
ATOM 788 O O . HIS A 1 101 ? 14.265 -14.072 -13.309 1.00 7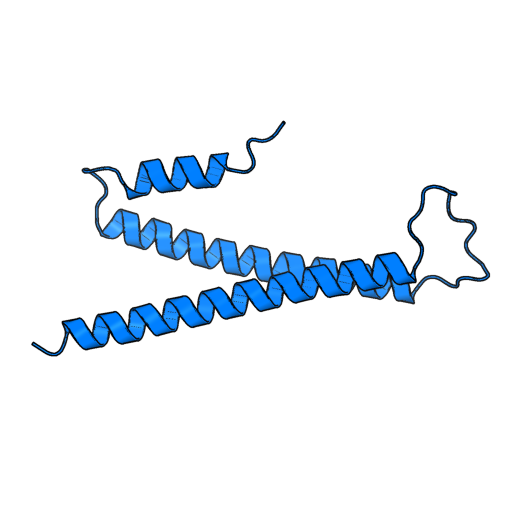9.88 101 HIS A O 1
ATOM 794 N N . LEU A 1 102 ? 13.025 -12.215 -13.071 1.00 81.25 102 LEU A N 1
ATOM 795 C CA . LEU A 1 102 ? 13.208 -11.744 -14.451 1.00 81.25 102 LEU A CA 1
ATOM 796 C C . LEU A 1 102 ? 14.672 -11.414 -14.768 1.00 81.25 102 LEU A C 1
ATOM 798 O O . LEU A 1 102 ? 15.153 -11.711 -15.864 1.00 81.25 102 LEU A O 1
ATOM 802 N N . SER A 1 103 ? 15.391 -10.827 -13.813 1.0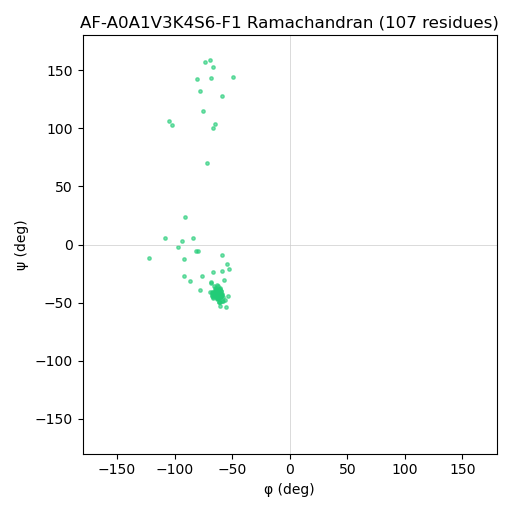0 82.25 103 SER A N 1
ATOM 803 C CA . SER A 1 103 ? 16.815 -10.507 -13.950 1.00 82.25 103 SER A CA 1
ATOM 804 C C . SER A 1 103 ? 17.665 -11.776 -14.052 1.00 82.25 103 SER A C 1
ATOM 806 O O . SER A 1 103 ? 18.526 -11.876 -14.928 1.00 82.25 103 SER A O 1
ATOM 808 N N . ASN A 1 104 ? 17.352 -12.797 -13.248 1.00 75.69 104 ASN A N 1
ATOM 809 C CA . ASN A 1 104 ? 18.027 -14.097 -13.300 1.00 75.69 104 ASN A CA 1
ATOM 810 C C . ASN A 1 104 ? 17.724 -14.883 -14.587 1.00 75.69 104 ASN A C 1
ATOM 812 O O . ASN A 1 104 ? 18.598 -15.574 -15.103 1.00 75.69 104 ASN A O 1
ATOM 816 N N . MET A 1 105 ? 16.523 -14.744 -15.159 1.00 74.69 105 MET A N 1
ATOM 817 C CA . MET A 1 105 ? 16.194 -15.339 -16.462 1.00 74.69 105 MET A CA 1
ATOM 818 C C . MET A 1 105 ? 16.964 -14.691 -17.623 1.00 74.69 105 MET A C 1
ATOM 820 O O . MET A 1 105 ? 17.301 -15.371 -18.591 1.00 74.69 105 MET A O 1
ATOM 824 N N . LYS A 1 106 ? 17.264 -13.388 -17.543 1.00 60.28 106 LYS A N 1
ATOM 825 C CA . LYS A 1 106 ? 18.043 -12.671 -18.568 1.00 60.28 106 LYS A CA 1
ATOM 826 C C . LYS A 1 106 ? 19.548 -12.960 -18.495 1.00 60.28 106 LYS A C 1
ATOM 828 O O . LYS A 1 106 ? 20.205 -12.890 -19.528 1.00 60.28 106 LYS A O 1
ATOM 833 N N . GLY A 1 107 ? 20.076 -13.299 -17.315 1.00 55.38 107 GLY A N 1
ATOM 834 C CA . GLY A 1 107 ? 21.485 -13.666 -17.104 1.00 55.38 107 GLY A CA 1
ATOM 835 C C . GLY A 1 107 ? 21.844 -15.119 -17.447 1.00 55.38 107 GLY A C 1
ATOM 836 O O . GLY A 1 107 ? 23.014 -15.477 -17.398 1.00 55.38 107 GLY A O 1
ATOM 837 N N . GLY A 1 108 ? 20.858 -15.957 -17.786 1.00 53.38 108 GLY A N 1
ATOM 838 C CA . GLY A 1 108 ? 21.042 -17.374 -18.127 1.00 53.38 108 GLY A CA 1
ATOM 839 C C . GLY A 1 108 ? 21.274 -17.674 -19.615 1.00 53.38 108 GLY A C 1
ATOM 840 O O . GLY A 1 108 ? 20.946 -18.779 -20.047 1.00 53.38 108 GLY A O 1
ATOM 841 N N . LYS A 1 109 ? 21.771 -16.714 -20.404 1.00 43.72 109 LYS A N 1
ATOM 842 C CA . LYS A 1 109 ? 22.162 -16.917 -21.811 1.00 43.72 109 LYS A CA 1
ATOM 843 C C . LYS A 1 109 ? 23.669 -16.848 -21.989 1.00 43.72 109 LYS A C 1
ATOM 845 O O . LYS A 1 109 ? 24.264 -15.892 -21.452 1.00 43.72 109 LYS A O 1
#

Solvent-accessible surface area (backbone atoms only — not comparable to full-atom values): 6099 Å² total; per-residue (Å²): 131,83,64,92,51,50,69,58,51,55,50,47,61,54,67,74,35,93,83,54,47,72,69,55,52,52,49,53,48,54,54,49,51,54,48,52,52,52,49,26,54,49,30,35,52,51,9,48,52,31,30,49,54,25,69,73,56,59,86,90,74,65,89,64,61,96,84,57,80,53,42,68,59,37,26,50,51,8,52,53,35,30,50,53,17,54,52,51,50,53,52,51,55,51,50,52,52,51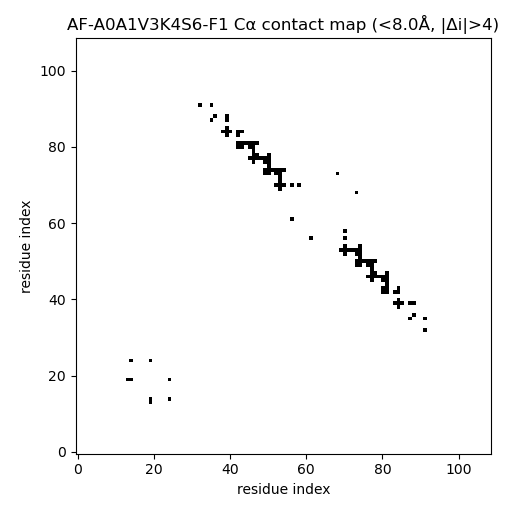,50,54,53,54,53,56,62,68,67,72,115

pLDDT: mean 75.76, std 10.24, range [43.72, 88.12]